Protein AF-A0AB39V070-F1 (afdb_monomer_lite)

Foldseek 3Di:
DPPVLVVLLVQLQVLLVVLVPDDPVCLVSSLVSLVVSQVSVVVLCVDVVSVVVPPHDRSLLVNLVSCVVVVVPVVSVVSCVVVVHDPPDPPQDPVNVVVVVVVVVVVVCCVVPVVPPPPPPPPPPDDDPDDDDDDDDDDDDDDDDDDD

Secondary structure (DSSP, 8-state):
--THHHHHHHHHHHHHHHHHH--GGGHHHHHHHHHHHHHHHHHHHHSHHHHTT--PPPHHHHHHHHHHHTT-HHHHHHHHHHTT---------HHHHHHHHHHHHHHHHHHHHGGGSSSS------------------------PPP-

pLDDT: mean 72.7, std 14.25, range [42.81, 90.69]

Sequence (148 aa):
MDSTYWLEQINVGEQIEHARHLERHDFGEALARLRSATEQYQALRRHPEAATCLRLEDPRPLLAAWLEQAGEYEAAYQLVQTLGMAPERPHLSPNQLQALEALKLRLEHRLMFGRAAHRGTDQVSARTPGQPRKTPCTPDVRRIPVAV

Structure (mmCIF, N/CA/C/O backbone):
data_AF-A0AB39V070-F1
#
_entry.id   AF-A0AB39V070-F1
#
loop_
_atom_site.group_PDB
_atom_site.id
_atom_site.type_symbol
_atom_site.label_atom_id
_atom_site.label_alt_id
_atom_site.label_comp_id
_atom_site.label_asym_id
_atom_site.label_entity_id
_atom_site.label_seq_id
_atom_site.pdbx_PDB_ins_code
_atom_site.Cartn_x
_atom_site.Cartn_y
_atom_site.Cartn_z
_atom_site.occupancy
_atom_site.B_iso_or_equiv
_atom_site.auth_seq_id
_atom_site.auth_comp_id
_atom_site.auth_asym_id
_atom_site.auth_atom_id
_atom_site.pdbx_PDB_model_num
ATOM 1 N N . MET A 1 1 ? 15.707 1.280 -27.750 1.00 53.81 1 MET A N 1
ATOM 2 C CA . MET A 1 1 ? 14.884 1.242 -26.526 1.00 53.81 1 MET A CA 1
ATOM 3 C C . MET A 1 1 ? 13.850 0.162 -26.735 1.00 53.81 1 MET A C 1
ATOM 5 O O . MET A 1 1 ? 13.137 0.242 -27.728 1.00 53.81 1 MET A O 1
ATOM 9 N N . ASP A 1 2 ? 13.851 -0.860 -25.883 1.00 59.84 2 ASP A N 1
ATOM 10 C CA . ASP A 1 2 ? 12.877 -1.951 -25.935 1.00 59.84 2 ASP A CA 1
ATOM 11 C C . ASP A 1 2 ? 11.473 -1.390 -25.677 1.00 59.84 2 ASP A C 1
ATOM 13 O O . ASP A 1 2 ? 11.238 -0.725 -24.666 1.00 59.84 2 ASP A O 1
ATOM 17 N N . SER A 1 3 ? 10.546 -1.609 -26.608 1.00 58.69 3 SER A N 1
ATOM 18 C CA . SER A 1 3 ? 9.173 -1.082 -26.554 1.00 58.69 3 SER A CA 1
ATOM 19 C C . SER A 1 3 ? 8.347 -1.658 -25.396 1.00 58.69 3 SER A C 1
ATOM 21 O O . SER A 1 3 ? 7.313 -1.097 -25.037 1.00 58.69 3 SER A O 1
ATOM 23 N N . THR A 1 4 ? 8.818 -2.745 -24.789 1.00 69.62 4 THR A N 1
ATOM 24 C CA . THR A 1 4 ? 8.136 -3.489 -23.725 1.00 69.62 4 THR A CA 1
ATOM 25 C C . THR A 1 4 ? 7.989 -2.670 -22.438 1.00 69.62 4 THR A C 1
ATOM 27 O O . THR A 1 4 ? 6.889 -2.556 -21.907 1.00 69.62 4 THR A O 1
ATOM 30 N N . TYR A 1 5 ? 9.049 -1.995 -21.979 1.00 72.31 5 TYR A N 1
ATOM 31 C CA . TYR A 1 5 ? 9.022 -1.269 -20.698 1.00 72.31 5 TYR A CA 1
ATOM 32 C C . TYR A 1 5 ? 8.249 0.055 -20.751 1.00 72.31 5 TYR A C 1
ATOM 34 O O . TYR A 1 5 ? 7.839 0.578 -19.717 1.00 72.31 5 TYR A O 1
ATOM 42 N N . TRP A 1 6 ? 8.048 0.619 -21.945 1.00 72.75 6 TRP A N 1
ATOM 43 C CA . TRP A 1 6 ? 7.271 1.848 -22.122 1.00 72.75 6 TRP A CA 1
ATOM 44 C C . TRP A 1 6 ? 5.768 1.598 -21.943 1.00 72.75 6 TRP A C 1
ATOM 46 O O . TRP A 1 6 ? 5.093 2.366 -21.260 1.00 72.75 6 TRP A O 1
ATOM 56 N N . LEU A 1 7 ? 5.258 0.487 -22.489 1.00 77.00 7 LEU A N 1
ATOM 57 C CA . LEU A 1 7 ? 3.861 0.077 -22.312 1.00 77.00 7 LEU A CA 1
ATOM 58 C C . LEU A 1 7 ? 3.550 -0.268 -20.852 1.00 77.00 7 LEU A C 1
ATOM 60 O O . LEU A 1 7 ? 2.508 0.125 -20.333 1.00 77.00 7 LEU A O 1
ATOM 64 N N . GLU A 1 8 ? 4.471 -0.950 -20.170 1.00 78.81 8 GLU A N 1
ATOM 65 C CA . GLU A 1 8 ? 4.332 -1.251 -18.741 1.00 78.81 8 GLU A CA 1
ATOM 66 C C . GLU A 1 8 ? 4.287 0.028 -17.891 1.00 78.81 8 GLU A C 1
ATOM 68 O O . GLU A 1 8 ? 3.487 0.119 -16.962 1.00 78.81 8 GLU A O 1
ATOM 73 N N . GLN A 1 9 ? 5.071 1.054 -18.242 1.00 78.19 9 GLN A N 1
ATOM 74 C CA . GLN A 1 9 ? 5.029 2.343 -17.548 1.00 78.19 9 GLN A CA 1
ATOM 75 C C . GLN A 1 9 ? 3.697 3.083 -17.734 1.00 78.19 9 GLN A C 1
ATOM 77 O O . GLN A 1 9 ? 3.175 3.641 -16.768 1.00 78.19 9 GLN A O 1
ATOM 82 N N . ILE A 1 10 ? 3.128 3.071 -18.944 1.00 81.81 10 ILE A N 1
ATOM 83 C CA . ILE A 1 10 ? 1.805 3.664 -19.202 1.00 81.81 10 ILE A CA 1
ATOM 84 C C . ILE A 1 10 ? 0.738 2.971 -18.359 1.00 81.81 10 ILE A C 1
ATOM 86 O O . ILE A 1 10 ? -0.038 3.646 -17.689 1.00 81.81 10 ILE A O 1
ATOM 90 N N . ASN A 1 11 ? 0.749 1.639 -18.327 1.00 84.81 11 ASN A N 1
ATOM 91 C CA . ASN A 1 11 ? -0.239 0.857 -17.590 1.00 84.81 11 ASN A CA 1
ATOM 92 C C . ASN A 1 11 ? -0.198 1.143 -16.075 1.00 84.81 11 ASN A C 1
ATOM 94 O O . ASN A 1 11 ? -1.239 1.317 -15.443 1.00 84.81 11 ASN A O 1
ATOM 98 N N . VAL A 1 12 ? 1.000 1.270 -15.489 1.00 84.69 12 VAL A N 1
ATOM 99 C CA . VAL A 1 12 ? 1.143 1.676 -14.078 1.00 84.69 12 VAL A CA 1
ATOM 100 C C . VAL A 1 12 ? 0.568 3.075 -13.845 1.00 84.69 12 VAL A C 1
ATOM 102 O O . VAL A 1 12 ? -0.172 3.272 -12.882 1.00 84.69 12 VAL A O 1
ATOM 105 N N . GLY A 1 13 ? 0.866 4.035 -14.727 1.00 83.88 13 GLY A N 1
ATOM 106 C CA . GLY A 1 13 ? 0.324 5.394 -14.636 1.00 83.88 13 GLY A CA 1
ATOM 107 C C . GLY A 1 13 ? -1.205 5.432 -14.722 1.00 83.88 13 GLY A C 1
ATOM 108 O O . GLY A 1 13 ? -1.853 6.057 -13.886 1.00 83.88 13 GLY A O 1
ATOM 109 N N . GLU A 1 14 ? -1.789 4.702 -15.672 1.00 87.56 14 GLU A N 1
ATOM 110 C CA . GLU A 1 14 ? -3.244 4.597 -15.831 1.00 87.56 14 GLU A CA 1
ATOM 111 C C . GLU A 1 14 ? -3.912 3.991 -14.591 1.00 87.56 14 GLU A C 1
ATOM 113 O O . GLU A 1 14 ? -4.931 4.502 -14.133 1.00 87.56 14 GLU A O 1
ATOM 118 N N . GLN A 1 15 ? -3.337 2.943 -13.994 1.00 84.81 15 GLN A N 1
ATOM 119 C CA . GLN A 1 15 ? -3.884 2.341 -12.772 1.00 84.81 15 GLN A CA 1
ATOM 120 C C . GLN A 1 15 ? -3.883 3.314 -11.584 1.00 84.81 15 GLN A C 1
ATOM 122 O O . GLN A 1 15 ? -4.835 3.308 -10.800 1.00 84.81 15 GLN A O 1
ATOM 127 N N . ILE A 1 16 ? -2.846 4.150 -11.459 1.00 84.44 16 ILE A N 1
ATOM 128 C CA . ILE A 1 16 ? -2.758 5.187 -10.420 1.00 84.44 16 ILE A CA 1
ATOM 129 C C . ILE A 1 16 ? -3.843 6.245 -10.634 1.00 84.44 16 ILE A C 1
ATOM 131 O O . ILE A 1 16 ? -4.586 6.549 -9.699 1.00 84.44 16 ILE A O 1
ATOM 135 N N . GLU A 1 17 ? -3.971 6.771 -11.853 1.00 85.56 17 GLU A N 1
ATOM 136 C CA . GLU A 1 17 ? -4.997 7.766 -12.193 1.00 85.56 17 GLU A CA 1
ATOM 137 C C . GLU A 1 17 ? -6.411 7.210 -11.986 1.00 85.56 17 GLU A C 1
ATOM 139 O O . GLU A 1 17 ? -7.244 7.836 -11.330 1.00 85.56 17 GLU A O 1
ATOM 144 N N . HIS A 1 18 ? -6.676 5.982 -12.436 1.00 85.06 18 HIS A N 1
ATOM 145 C CA . HIS A 1 18 ? -7.961 5.323 -12.204 1.00 85.06 18 HIS A CA 1
ATOM 146 C C . HIS A 1 18 ? -8.283 5.199 -10.715 1.00 85.06 18 HIS A C 1
ATOM 148 O O . HIS A 1 18 ? -9.393 5.527 -10.304 1.00 85.06 18 HIS A O 1
ATOM 154 N N . ALA A 1 19 ? -7.324 4.772 -9.892 1.00 83.12 19 ALA A N 1
ATOM 155 C CA . ALA A 1 19 ? -7.543 4.649 -8.455 1.00 83.12 19 ALA A CA 1
ATOM 156 C C . ALA A 1 19 ? -7.812 5.997 -7.763 1.00 83.12 19 ALA A C 1
ATOM 158 O O . ALA A 1 19 ? -8.533 6.029 -6.769 1.00 83.12 19 ALA A O 1
ATOM 159 N N . ARG A 1 20 ? -7.282 7.113 -8.284 1.00 82.94 20 ARG A N 1
ATOM 160 C CA . ARG A 1 20 ? -7.580 8.468 -7.779 1.00 82.94 20 ARG A CA 1
ATOM 161 C C . ARG A 1 20 ? -9.007 8.909 -8.083 1.00 82.94 20 ARG A C 1
ATOM 163 O O . ARG A 1 20 ? -9.591 9.650 -7.296 1.00 82.94 20 ARG A O 1
ATOM 170 N N . HIS A 1 21 ? -9.537 8.491 -9.228 1.00 84.06 21 HIS A N 1
ATOM 171 C CA . HIS A 1 21 ? -10.873 8.864 -9.686 1.00 84.06 21 HIS A CA 1
ATOM 172 C C . HIS A 1 21 ? -11.989 7.973 -9.133 1.00 84.06 21 HIS A C 1
ATOM 174 O O . HIS A 1 21 ? -13.156 8.343 -9.248 1.00 84.06 21 HIS A O 1
ATOM 180 N N . LEU A 1 22 ? -11.660 6.827 -8.531 1.00 82.06 22 LEU A N 1
ATOM 181 C CA . LEU A 1 22 ? -12.652 5.973 -7.885 1.00 82.06 22 LEU A CA 1
ATO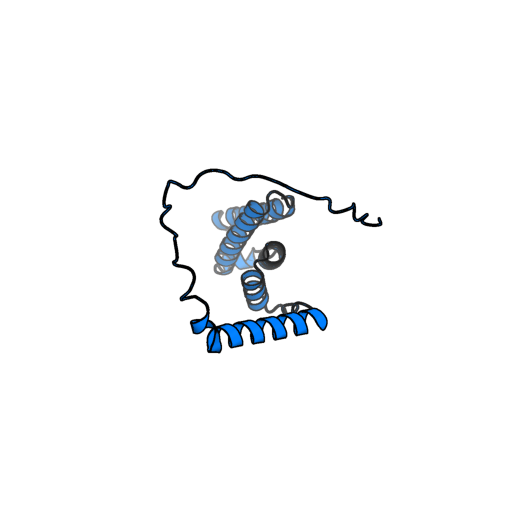M 182 C C . LEU A 1 22 ? -13.184 6.633 -6.607 1.00 82.06 22 LEU A C 1
ATOM 184 O O . LEU A 1 22 ? -12.435 7.039 -5.716 1.00 82.06 22 LEU A O 1
ATOM 188 N N . GLU A 1 23 ? -14.508 6.739 -6.524 1.00 71.69 23 GLU A N 1
ATOM 189 C CA . GLU A 1 23 ? -15.193 7.246 -5.340 1.00 71.69 23 GLU A CA 1
ATOM 190 C C . GLU A 1 23 ? -15.127 6.230 -4.188 1.00 71.69 23 GLU A C 1
ATOM 192 O O . GLU A 1 23 ? -14.885 5.038 -4.379 1.00 71.69 23 GLU A O 1
ATOM 197 N N . ARG A 1 24 ? -15.415 6.687 -2.960 1.00 63.47 24 ARG A N 1
ATOM 198 C CA . ARG A 1 24 ? -15.391 5.860 -1.733 1.00 63.47 24 ARG A CA 1
ATOM 199 C C . ARG A 1 24 ? -16.255 4.590 -1.796 1.00 63.47 24 ARG A C 1
ATOM 201 O O . ARG A 1 24 ? -16.091 3.720 -0.948 1.00 63.47 24 ARG A O 1
ATOM 208 N N . HIS A 1 25 ? -17.182 4.492 -2.746 1.00 65.69 25 HIS A N 1
ATOM 209 C CA . HIS A 1 25 ? -18.057 3.335 -2.921 1.00 65.69 25 HIS A CA 1
ATOM 210 C C . HIS A 1 25 ? -17.370 2.149 -3.619 1.00 65.69 25 HIS A C 1
ATOM 212 O O . HIS A 1 25 ? -17.705 1.010 -3.304 1.00 65.69 25 HIS A O 1
ATOM 218 N N . ASP A 1 26 ? -16.336 2.395 -4.430 1.00 82.25 26 ASP A N 1
ATOM 219 C CA . ASP A 1 26 ? -15.564 1.364 -5.148 1.00 82.25 26 ASP A CA 1
ATOM 220 C C . ASP A 1 26 ? -14.185 1.147 -4.515 1.00 82.25 26 ASP A C 1
ATOM 222 O O . ASP A 1 26 ? -13.159 0.913 -5.158 1.00 82.25 26 ASP A O 1
ATOM 226 N N . PHE A 1 27 ? -14.172 1.222 -3.187 1.00 78.38 27 PHE A N 1
ATOM 227 C CA . PHE A 1 27 ? -12.969 1.205 -2.372 1.00 78.38 27 PHE A CA 1
ATOM 228 C C . PHE A 1 27 ? -12.105 -0.049 -2.584 1.00 78.38 27 PHE A C 1
ATOM 230 O O . PHE A 1 27 ? -10.881 0.033 -2.690 1.00 78.38 27 PHE A O 1
ATOM 237 N N . GLY A 1 28 ? -12.739 -1.222 -2.676 1.00 82.44 28 GLY A N 1
ATOM 238 C CA . GLY A 1 28 ? -12.032 -2.486 -2.899 1.00 82.44 28 GLY A CA 1
ATOM 239 C C . GLY A 1 28 ? -11.347 -2.553 -4.266 1.00 82.44 28 GLY A C 1
ATOM 240 O O . GLY A 1 28 ? -10.260 -3.120 -4.383 1.00 82.44 28 GLY A O 1
ATOM 241 N N . GLU A 1 29 ? -11.943 -1.934 -5.287 1.00 86.50 29 GLU A N 1
ATOM 242 C CA . GLU A 1 29 ? -11.364 -1.877 -6.628 1.00 86.50 29 GLU A CA 1
ATOM 243 C C . GLU A 1 29 ? -10.167 -0.920 -6.675 1.00 86.50 29 GLU A C 1
ATOM 245 O O . GLU A 1 29 ? -9.115 -1.283 -7.210 1.00 86.50 29 GLU A O 1
ATOM 250 N N . ALA A 1 30 ? -10.282 0.256 -6.047 1.00 86.00 30 ALA A N 1
ATOM 251 C CA . ALA A 1 30 ? -9.175 1.203 -5.918 1.00 86.00 30 ALA A CA 1
ATOM 252 C C . ALA A 1 30 ? -7.968 0.560 -5.217 1.00 86.00 30 ALA A C 1
ATOM 254 O O . ALA A 1 30 ? -6.836 0.657 -5.698 1.00 86.00 30 ALA A O 1
ATOM 255 N N . LEU A 1 31 ? -8.216 -0.185 -4.134 1.00 85.88 31 LEU A N 1
ATOM 256 C CA . LEU A 1 31 ? -7.176 -0.903 -3.401 1.00 85.88 31 LEU A CA 1
ATOM 257 C C . LEU A 1 31 ? -6.491 -1.977 -4.263 1.00 85.88 31 LEU A C 1
ATOM 259 O O . LEU A 1 31 ? -5.262 -2.065 -4.282 1.00 85.88 31 LEU A O 1
ATOM 263 N N . ALA A 1 32 ? -7.270 -2.787 -4.987 1.00 88.06 32 ALA A N 1
ATOM 264 C CA . ALA A 1 32 ? -6.740 -3.843 -5.848 1.00 88.06 32 ALA A CA 1
ATOM 265 C C . ALA A 1 32 ? -5.867 -3.273 -6.978 1.00 88.06 32 ALA A C 1
ATOM 267 O O . ALA A 1 32 ? -4.771 -3.782 -7.235 1.00 88.06 32 ALA A O 1
ATOM 268 N N . ARG A 1 33 ? -6.312 -2.177 -7.604 1.00 88.38 33 ARG A N 1
ATOM 269 C CA . ARG A 1 33 ? -5.559 -1.474 -8.653 1.00 88.38 33 ARG A CA 1
ATOM 270 C C . ARG A 1 33 ? -4.251 -0.894 -8.116 1.00 88.38 33 ARG A C 1
ATOM 272 O O . ARG A 1 33 ? -3.204 -1.114 -8.715 1.00 88.38 33 ARG A O 1
ATOM 279 N N . LEU A 1 34 ? -4.275 -0.241 -6.953 1.00 88.06 34 LEU A N 1
ATOM 280 C CA . LEU A 1 34 ? -3.068 0.328 -6.336 1.00 88.06 34 LEU A CA 1
ATOM 281 C C . LEU A 1 34 ? -2.056 -0.734 -5.894 1.00 88.06 34 LEU A C 1
ATOM 283 O O . LEU A 1 34 ? -0.848 -0.505 -6.000 1.00 88.06 34 LEU A O 1
ATOM 287 N N . ARG A 1 35 ? -2.520 -1.903 -5.432 1.00 88.94 35 ARG A N 1
ATOM 288 C CA . ARG A 1 35 ? -1.646 -3.052 -5.147 1.00 88.94 35 ARG A CA 1
ATOM 289 C C . ARG A 1 35 ? -0.953 -3.541 -6.419 1.00 88.94 35 ARG A C 1
ATOM 291 O O . ARG A 1 35 ? 0.273 -3.636 -6.429 1.00 88.94 35 ARG A O 1
ATOM 298 N N . SER A 1 36 ? -1.706 -3.748 -7.501 1.00 90.44 36 SER A N 1
ATOM 299 C CA . SER A 1 36 ? -1.137 -4.185 -8.784 1.00 90.44 36 SER A CA 1
ATOM 300 C C . SER A 1 36 ? -0.141 -3.170 -9.358 1.00 90.44 36 SER A C 1
ATOM 302 O O . SER A 1 36 ? 0.977 -3.540 -9.722 1.00 90.44 36 SER A O 1
ATOM 304 N N . ALA A 1 37 ? -0.486 -1.878 -9.334 1.00 87.25 37 ALA A N 1
ATOM 305 C CA . ALA A 1 37 ? 0.389 -0.799 -9.785 1.00 87.25 37 ALA A CA 1
ATOM 306 C C . ALA A 1 37 ? 1.683 -0.743 -8.964 1.00 87.25 37 ALA A C 1
ATOM 308 O O . ALA A 1 37 ? 2.765 -0.525 -9.506 1.00 87.25 37 ALA A O 1
ATOM 309 N N . THR A 1 38 ? 1.589 -0.985 -7.653 1.00 87.50 38 THR A N 1
ATOM 310 C CA . THR A 1 38 ? 2.748 -1.023 -6.755 1.00 87.50 38 THR A CA 1
ATOM 311 C C . THR A 1 38 ? 3.674 -2.197 -7.057 1.00 87.50 38 THR A C 1
ATOM 313 O O . THR A 1 38 ? 4.892 -2.011 -7.096 1.00 87.50 38 THR A O 1
ATOM 316 N N . GLU A 1 39 ? 3.134 -3.391 -7.295 1.00 89.12 39 GLU A N 1
ATOM 317 C CA . GLU A 1 39 ? 3.927 -4.569 -7.671 1.00 89.12 39 GLU A CA 1
ATOM 318 C C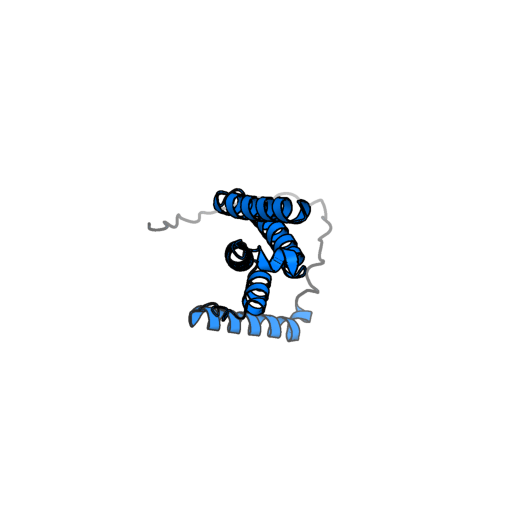 . GLU A 1 39 ? 4.650 -4.351 -9.007 1.00 89.12 39 GLU A C 1
ATOM 320 O O . GLU A 1 39 ? 5.858 -4.584 -9.105 1.00 89.12 39 GLU A O 1
ATOM 325 N N . GLN A 1 40 ? 3.939 -3.825 -10.007 1.00 87.25 40 GLN A N 1
ATOM 326 C CA . GLN A 1 40 ? 4.491 -3.510 -11.328 1.00 87.25 40 GLN A CA 1
ATOM 327 C C . GLN A 1 40 ? 5.560 -2.411 -11.248 1.00 87.25 40 GLN A C 1
ATOM 329 O O . GLN A 1 40 ? 6.648 -2.565 -11.801 1.00 87.25 40 GLN A O 1
ATOM 334 N N . TYR A 1 41 ? 5.314 -1.342 -10.483 1.00 87.56 41 TYR A N 1
ATOM 335 C CA . TYR A 1 41 ? 6.298 -0.285 -10.233 1.00 87.56 41 TYR A CA 1
ATOM 336 C C . TYR A 1 41 ? 7.577 -0.832 -9.579 1.00 87.56 41 TYR A C 1
ATOM 338 O O . TYR A 1 41 ? 8.688 -0.473 -9.978 1.00 87.56 41 TYR A O 1
ATOM 346 N N . GLN A 1 42 ? 7.452 -1.733 -8.598 1.00 86.06 42 GLN A N 1
ATOM 347 C CA . GLN A 1 42 ? 8.610 -2.371 -7.964 1.00 86.06 42 GLN A CA 1
ATOM 348 C C . GLN A 1 42 ? 9.370 -3.287 -8.924 1.00 86.06 42 GLN A C 1
ATOM 350 O O . GLN A 1 42 ? 10.602 -3.295 -8.889 1.00 86.06 42 GLN A O 1
ATOM 355 N N . ALA A 1 43 ? 8.664 -4.046 -9.767 1.00 86.56 43 ALA A N 1
ATOM 356 C CA . ALA A 1 43 ? 9.281 -4.871 -10.798 1.00 86.56 43 ALA A CA 1
ATOM 357 C C . ALA A 1 43 ? 10.082 -3.998 -11.773 1.00 86.56 43 ALA A C 1
ATOM 359 O O . ALA A 1 43 ? 11.282 -4.216 -11.933 1.00 86.56 43 ALA A O 1
ATOM 360 N N . LEU A 1 44 ? 9.475 -2.930 -12.301 1.00 83.50 44 LEU A N 1
ATOM 361 C CA . LEU A 1 44 ? 10.132 -1.964 -13.187 1.00 83.50 44 LEU A CA 1
ATOM 362 C C . LEU A 1 44 ? 11.365 -1.321 -12.540 1.00 83.50 44 LEU A C 1
ATOM 364 O O . LEU A 1 44 ? 12.406 -1.203 -13.183 1.00 83.50 44 LEU A O 1
ATOM 368 N N . ARG A 1 45 ? 11.302 -0.970 -11.249 1.00 81.88 45 ARG A N 1
ATOM 369 C CA . ARG A 1 45 ? 12.449 -0.399 -10.519 1.00 81.88 45 ARG A CA 1
ATOM 370 C C . ARG A 1 45 ? 13.645 -1.345 -10.385 1.00 81.88 45 ARG A C 1
ATOM 372 O O . ARG A 1 45 ? 14.755 -0.864 -10.166 1.00 81.88 45 ARG A O 1
ATOM 379 N N . ARG A 1 46 ? 13.442 -2.664 -10.475 1.00 84.38 46 ARG A N 1
ATOM 380 C CA . ARG A 1 46 ? 14.531 -3.660 -10.438 1.00 84.38 46 ARG A CA 1
ATOM 381 C C . ARG A 1 46 ? 15.281 -3.748 -11.767 1.00 84.38 46 ARG A C 1
ATOM 383 O O . ARG A 1 46 ? 16.391 -4.274 -11.788 1.00 84.38 46 ARG A O 1
ATOM 390 N N . HIS A 1 47 ? 14.712 -3.218 -12.849 1.00 82.44 47 HIS A N 1
ATOM 391 C CA . HIS A 1 47 ? 15.348 -3.170 -14.159 1.00 82.44 47 HIS A CA 1
ATOM 392 C C . HIS A 1 47 ? 16.055 -1.820 -14.340 1.00 82.44 47 HIS A C 1
ATOM 394 O O . HIS A 1 47 ? 15.381 -0.798 -14.459 1.00 82.44 47 HIS A O 1
ATOM 400 N N . PRO A 1 48 ? 17.400 -1.776 -14.382 1.00 71.19 48 PRO A N 1
ATOM 401 C CA . PRO A 1 48 ? 18.139 -0.516 -14.434 1.00 71.19 48 PRO A CA 1
ATOM 402 C C . PRO A 1 48 ? 17.784 0.330 -15.664 1.00 71.19 48 PRO A C 1
ATOM 404 O O . PRO A 1 48 ? 17.722 1.544 -15.551 1.00 71.19 48 PRO A O 1
ATOM 407 N N . GLU A 1 49 ? 17.467 -0.294 -16.801 1.00 73.19 49 GLU A N 1
ATOM 408 C CA . GLU A 1 49 ? 17.078 0.395 -18.042 1.00 73.19 49 GLU A CA 1
ATOM 409 C C . GLU A 1 49 ? 15.688 1.052 -17.966 1.00 73.19 49 GLU A C 1
ATOM 411 O O . GLU A 1 49 ? 15.479 2.144 -18.500 1.00 73.19 49 GLU A O 1
ATOM 416 N N . ALA A 1 5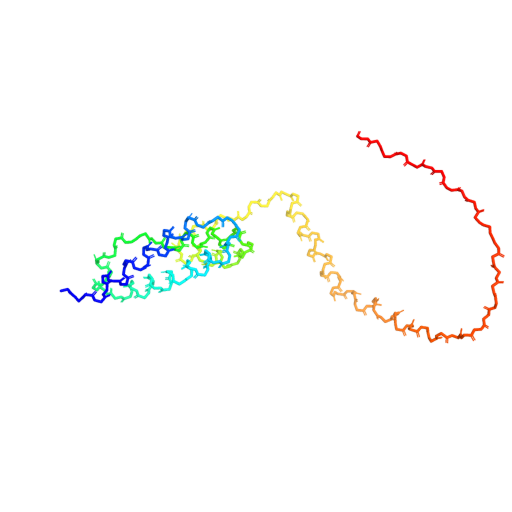0 ? 14.745 0.420 -17.261 1.00 67.38 50 ALA A N 1
ATOM 417 C CA . ALA A 1 50 ? 13.425 0.988 -16.998 1.00 67.38 50 ALA A CA 1
ATOM 418 C C . ALA A 1 50 ? 13.488 2.043 -15.881 1.00 67.38 50 ALA A C 1
ATOM 420 O O . ALA A 1 50 ? 12.804 3.064 -15.957 1.00 67.38 50 ALA A O 1
ATOM 421 N N . ALA A 1 51 ? 14.354 1.840 -14.882 1.00 62.22 51 ALA A N 1
ATOM 422 C CA . ALA A 1 51 ? 14.563 2.749 -13.758 1.00 62.22 51 ALA A CA 1
ATOM 423 C C . ALA A 1 51 ? 15.076 4.132 -14.190 1.00 62.22 51 ALA A C 1
ATOM 425 O O . ALA A 1 51 ? 14.640 5.136 -13.630 1.00 62.22 51 ALA A O 1
ATOM 426 N N . THR A 1 52 ? 15.934 4.218 -15.211 1.00 57.84 52 THR A N 1
ATOM 427 C CA . THR A 1 52 ? 16.377 5.511 -15.771 1.00 57.84 52 THR A CA 1
ATOM 428 C C . THR A 1 52 ? 15.259 6.259 -16.500 1.00 57.84 52 THR A C 1
ATOM 430 O O . THR A 1 52 ? 15.329 7.478 -16.641 1.00 57.84 52 THR A O 1
ATOM 433 N N . CYS A 1 53 ? 14.228 5.544 -16.961 1.00 55.94 53 CYS A N 1
ATOM 434 C CA . CYS A 1 53 ? 13.082 6.105 -17.680 1.00 55.94 53 CYS A CA 1
ATOM 435 C C . CYS A 1 53 ? 11.879 6.399 -16.767 1.00 55.94 53 CYS A C 1
ATOM 437 O O . CYS A 1 53 ? 10.948 7.084 -17.185 1.00 55.94 53 CYS A O 1
ATOM 439 N N . LEU A 1 54 ? 11.904 5.900 -15.528 1.00 61.75 54 LEU A N 1
ATOM 440 C CA . LEU A 1 54 ? 10.818 5.965 -14.555 1.00 61.75 54 LEU A CA 1
ATOM 441 C C . LEU A 1 54 ? 10.583 7.416 -14.087 1.00 61.75 54 LEU A C 1
ATOM 443 O O . LEU A 1 54 ? 11.100 7.865 -13.066 1.00 61.75 54 LEU A O 1
ATOM 447 N N . ARG A 1 55 ? 9.765 8.156 -14.843 1.00 66.69 55 ARG A N 1
ATOM 448 C CA . ARG A 1 55 ? 9.142 9.430 -14.428 1.00 66.69 55 ARG A CA 1
ATOM 449 C C . ARG A 1 55 ? 7.724 9.220 -13.884 1.00 66.69 55 ARG A C 1
ATOM 451 O O . ARG A 1 55 ? 6.896 10.120 -13.978 1.00 66.69 55 ARG A O 1
ATOM 458 N N . LEU A 1 56 ? 7.430 8.027 -13.372 1.00 70.62 56 LEU A N 1
ATOM 459 C CA . LEU A 1 56 ? 6.138 7.724 -12.768 1.00 70.62 56 LEU A CA 1
ATOM 460 C C . LEU A 1 56 ? 6.125 8.149 -11.308 1.00 70.62 56 LEU A C 1
ATOM 462 O O . LEU A 1 56 ? 7.129 8.041 -10.601 1.00 70.62 56 LEU A O 1
ATOM 466 N N . GLU A 1 57 ? 4.960 8.604 -10.869 1.00 81.12 57 GLU A N 1
ATOM 467 C CA . GLU A 1 57 ? 4.681 8.776 -9.456 1.00 81.12 57 GLU A CA 1
ATOM 468 C C . GLU A 1 57 ? 4.791 7.428 -8.732 1.00 81.12 57 GLU A C 1
ATOM 470 O O . GLU A 1 57 ? 4.394 6.387 -9.255 1.00 81.12 57 GLU A O 1
ATOM 475 N N . ASP A 1 58 ? 5.350 7.443 -7.524 1.00 84.94 58 ASP A N 1
ATOM 476 C CA . ASP A 1 58 ? 5.394 6.258 -6.677 1.00 84.94 58 ASP A CA 1
ATOM 477 C C . ASP A 1 58 ? 3.973 5.944 -6.170 1.00 84.94 58 ASP A C 1
ATOM 479 O O . ASP A 1 58 ? 3.402 6.772 -5.459 1.00 84.94 58 ASP A O 1
ATOM 483 N N . PRO A 1 59 ? 3.381 4.777 -6.487 1.00 86.06 59 PRO A N 1
ATOM 484 C CA . PRO A 1 59 ? 2.032 4.429 -6.035 1.00 86.06 59 PRO A CA 1
ATOM 485 C C . PRO A 1 59 ? 1.962 4.081 -4.541 1.00 86.06 59 PRO A C 1
ATOM 487 O O . PRO A 1 59 ? 0.871 4.041 -3.971 1.00 86.06 59 PRO A O 1
ATOM 490 N N . ARG A 1 60 ? 3.101 3.817 -3.881 1.00 86.12 60 ARG A N 1
ATOM 491 C CA . ARG A 1 60 ? 3.138 3.304 -2.500 1.00 86.12 60 ARG A CA 1
ATOM 492 C C . ARG A 1 60 ? 2.552 4.276 -1.461 1.00 86.12 60 ARG A C 1
ATOM 494 O O . ARG A 1 60 ? 1.774 3.810 -0.633 1.00 86.12 60 ARG A O 1
ATOM 501 N N . PRO A 1 61 ? 2.840 5.594 -1.472 1.00 87.00 61 PRO A N 1
ATOM 502 C CA . PRO A 1 61 ? 2.186 6.540 -0.566 1.00 87.00 61 PRO A CA 1
ATOM 503 C C . PRO A 1 61 ? 0.666 6.591 -0.759 1.00 87.00 61 PRO A C 1
ATOM 505 O O . PRO A 1 61 ? -0.078 6.630 0.219 1.00 87.00 61 PRO A O 1
ATOM 508 N N . LEU A 1 62 ? 0.197 6.535 -2.011 1.00 87.06 62 LEU A N 1
ATOM 509 C CA . LEU A 1 62 ? -1.233 6.512 -2.314 1.00 87.06 62 LEU A CA 1
ATOM 510 C C . LEU A 1 62 ? -1.876 5.219 -1.792 1.00 87.06 62 LEU A C 1
ATOM 512 O O . LEU A 1 62 ? -2.900 5.275 -1.117 1.00 87.06 62 LEU A O 1
ATOM 516 N N . LEU A 1 63 ? -1.238 4.065 -2.008 1.00 87.75 63 LEU A N 1
ATOM 517 C CA . LEU A 1 63 ? -1.683 2.788 -1.448 1.00 87.75 63 LEU A CA 1
ATOM 518 C C . LEU A 1 63 ? -1.724 2.809 0.090 1.00 87.75 63 LEU A C 1
ATOM 520 O O . LEU A 1 63 ? -2.679 2.292 0.660 1.00 87.75 63 LEU A O 1
ATOM 524 N N . ALA A 1 64 ? -0.745 3.422 0.765 1.00 85.75 64 ALA A N 1
ATOM 525 C CA . ALA A 1 64 ? -0.752 3.557 2.226 1.00 85.75 64 ALA A CA 1
ATOM 526 C C . ALA A 1 64 ? -1.972 4.349 2.717 1.00 85.75 64 ALA A C 1
ATOM 528 O O . ALA A 1 64 ? -2.656 3.901 3.635 1.00 85.75 64 ALA A O 1
ATOM 529 N N . ALA A 1 65 ? -2.272 5.483 2.075 1.00 85.69 65 ALA A N 1
ATOM 530 C CA . ALA A 1 65 ? -3.417 6.318 2.428 1.00 85.69 65 ALA A CA 1
ATOM 531 C C . ALA A 1 65 ? -4.750 5.580 2.230 1.00 85.69 65 ALA A C 1
ATOM 533 O O . ALA A 1 65 ? -5.647 5.675 3.068 1.00 85.69 65 ALA A O 1
ATOM 534 N N . TRP A 1 66 ? -4.876 4.804 1.150 1.00 86.50 66 TRP A N 1
ATOM 535 C CA . TRP A 1 66 ? -6.046 3.952 0.951 1.00 86.50 66 TRP A CA 1
ATOM 536 C C . TRP A 1 66 ? -6.100 2.830 1.995 1.00 86.50 66 TRP A C 1
ATOM 538 O O . TRP A 1 66 ? -7.122 2.683 2.644 1.00 86.50 66 TRP A O 1
ATOM 548 N N . LEU A 1 67 ? -5.021 2.093 2.271 1.00 84.88 67 LEU A N 1
ATOM 549 C CA . LEU A 1 67 ? -5.015 1.058 3.322 1.00 84.88 67 LEU A CA 1
ATOM 550 C C . LEU A 1 67 ? -5.420 1.612 4.699 1.00 84.88 67 LEU A C 1
ATOM 552 O O . LEU A 1 67 ? -6.160 0.962 5.435 1.00 84.88 67 LEU A O 1
ATOM 556 N N . GLU A 1 68 ? -5.002 2.831 5.032 1.00 84.81 68 GLU A N 1
ATOM 557 C CA . GLU A 1 68 ? -5.417 3.504 6.263 1.00 84.81 68 GLU A CA 1
ATOM 558 C C . GLU A 1 68 ? -6.925 3.803 6.280 1.00 84.81 68 GLU A C 1
ATOM 560 O O . GLU A 1 68 ? -7.604 3.512 7.268 1.00 84.81 68 GLU A O 1
ATOM 565 N N . GLN A 1 69 ? -7.480 4.305 5.171 1.00 83.31 69 GLN A N 1
ATOM 566 C CA . GLN A 1 69 ? -8.927 4.506 5.026 1.00 83.31 69 GLN A CA 1
ATOM 567 C C . GLN A 1 69 ? -9.717 3.188 5.087 1.00 83.31 69 GLN A C 1
ATOM 569 O O . GLN A 1 69 ? -10.869 3.190 5.520 1.00 83.31 69 GLN A O 1
ATOM 574 N N . ALA A 1 70 ? -9.094 2.067 4.705 1.00 80.56 70 ALA A N 1
ATOM 575 C CA . ALA A 1 70 ? -9.677 0.725 4.765 1.00 80.56 70 ALA A CA 1
ATOM 576 C C . ALA A 1 70 ? -9.775 0.182 6.198 1.00 80.56 70 ALA A C 1
ATOM 578 O O . ALA A 1 70 ? -10.398 -0.854 6.428 1.00 80.56 70 ALA A O 1
ATOM 579 N N . GLY A 1 71 ? -9.091 0.824 7.150 1.00 80.50 71 GLY A N 1
ATOM 580 C CA . GLY A 1 71 ? -8.820 0.252 8.464 1.00 80.50 71 GLY A CA 1
ATOM 581 C C . GLY A 1 71 ? -7.733 -0.832 8.451 1.00 80.50 71 GLY A C 1
ATOM 582 O O . GLY A 1 71 ? -7.493 -1.464 9.480 1.00 80.50 71 GLY A O 1
ATOM 583 N N . GLU A 1 72 ? -7.034 -1.036 7.329 1.00 81.88 72 GLU A N 1
ATOM 584 C CA . GLU A 1 72 ? -5.881 -1.938 7.203 1.00 81.88 72 GLU A CA 1
ATOM 585 C C . GLU A 1 72 ? -4.594 -1.257 7.713 1.00 81.88 72 GLU A C 1
ATOM 587 O O . GLU A 1 72 ? -3.571 -1.180 7.028 1.00 81.88 72 GLU A O 1
ATOM 592 N N . TYR A 1 73 ? -4.642 -0.751 8.951 1.00 79.56 73 TYR A N 1
ATOM 593 C CA . TYR A 1 73 ? -3.580 0.067 9.546 1.00 79.56 73 TYR A CA 1
ATOM 594 C C . TYR A 1 73 ? -2.224 -0.639 9.613 1.00 79.56 73 TYR A C 1
ATOM 596 O O . TYR A 1 73 ? -1.194 0.005 9.449 1.00 79.56 73 TYR A O 1
ATOM 604 N N . GLU A 1 74 ? -2.201 -1.955 9.837 1.00 76.81 74 GLU A N 1
ATOM 605 C CA . GLU A 1 74 ? -0.953 -2.725 9.880 1.00 76.81 74 GLU A CA 1
ATOM 606 C C . GLU A 1 74 ? -0.259 -2.747 8.512 1.00 76.81 74 GLU A C 1
ATOM 608 O O . GLU A 1 74 ? 0.941 -2.483 8.423 1.00 76.81 74 GLU A O 1
ATOM 613 N N . ALA A 1 75 ? -1.017 -2.990 7.441 1.00 78.56 75 ALA A N 1
ATOM 614 C CA . ALA A 1 75 ? -0.495 -2.998 6.079 1.00 78.56 75 ALA A CA 1
ATOM 615 C C . ALA A 1 75 ? -0.044 -1.593 5.647 1.00 78.56 75 ALA A C 1
ATOM 617 O O . ALA A 1 75 ? 1.036 -1.444 5.072 1.00 78.56 75 ALA A O 1
ATOM 618 N N . ALA A 1 76 ? -0.824 -0.557 5.982 1.00 81.62 76 ALA A N 1
ATOM 619 C CA . ALA A 1 76 ? -0.442 0.836 5.756 1.00 81.62 76 ALA A CA 1
ATOM 620 C C . ALA A 1 76 ? 0.870 1.179 6.483 1.00 81.62 76 ALA A C 1
ATOM 622 O O . ALA A 1 76 ? 1.800 1.722 5.887 1.00 81.62 76 ALA A O 1
ATOM 623 N N . TYR A 1 77 ? 0.977 0.795 7.756 1.00 77.44 77 TYR A N 1
ATOM 624 C CA . TYR A 1 77 ? 2.142 1.056 8.595 1.00 77.44 77 TYR A CA 1
ATOM 625 C C . TYR A 1 77 ? 3.406 0.365 8.075 1.00 77.44 77 TYR A C 1
ATOM 627 O O . TYR A 1 77 ? 4.456 1.003 7.972 1.00 77.44 77 TYR A O 1
ATOM 635 N N . GLN A 1 78 ? 3.312 -0.913 7.699 1.00 80.12 78 GLN A N 1
ATOM 636 C CA . GLN A 1 78 ? 4.424 -1.642 7.083 1.00 80.12 78 GLN A CA 1
ATOM 637 C C . GLN A 1 78 ? 4.875 -0.961 5.785 1.00 80.12 78 GLN A C 1
ATOM 639 O O . GLN A 1 78 ? 6.073 -0.760 5.579 1.00 80.12 78 GLN A O 1
ATOM 644 N N . LEU A 1 79 ? 3.933 -0.531 4.940 1.00 83.25 79 LEU A N 1
ATOM 645 C CA . LEU A 1 79 ? 4.252 0.158 3.691 1.00 83.25 79 LEU A CA 1
ATOM 646 C C . LEU A 1 79 ? 4.982 1.487 3.952 1.00 83.25 79 LEU A C 1
ATOM 648 O O . LEU A 1 79 ? 6.034 1.732 3.363 1.00 83.25 79 LEU A O 1
ATOM 652 N N . VAL A 1 80 ? 4.498 2.300 4.893 1.00 80.81 80 VAL A N 1
ATOM 653 C CA . VAL A 1 80 ? 5.127 3.575 5.284 1.00 80.81 80 VAL A CA 1
ATOM 654 C C . VAL A 1 80 ? 6.533 3.364 5.861 1.00 80.81 80 VAL A C 1
ATOM 656 O O . VAL A 1 80 ? 7.460 4.084 5.486 1.00 80.81 80 VAL A O 1
ATOM 659 N N . GLN A 1 81 ? 6.738 2.324 6.679 1.00 79.00 81 GLN A N 1
ATOM 660 C CA . GLN A 1 81 ? 8.073 1.958 7.166 1.00 79.00 81 GLN A CA 1
ATOM 661 C C . GLN A 1 81 ? 9.039 1.615 6.024 1.00 79.00 81 GLN A C 1
ATOM 663 O O . GLN A 1 81 ? 10.181 2.078 6.034 1.00 79.00 81 GLN A O 1
ATOM 668 N N . THR A 1 82 ? 8.602 0.843 5.019 1.00 81.50 82 THR A N 1
ATOM 669 C CA . THR A 1 82 ? 9.464 0.492 3.868 1.00 81.50 82 THR A CA 1
ATOM 670 C C . THR A 1 82 ? 9.865 1.700 3.024 1.00 81.50 82 THR A C 1
ATOM 672 O O . THR A 1 8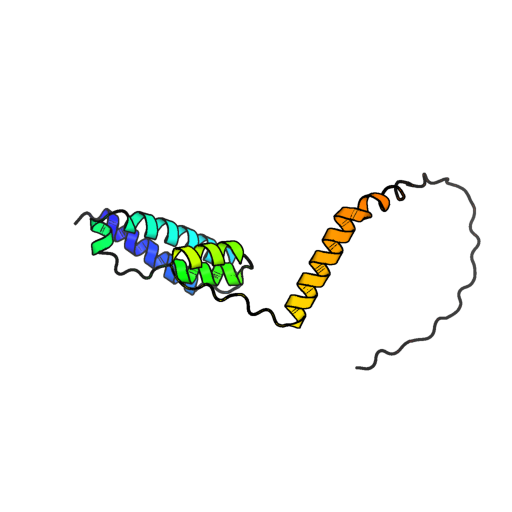2 ? 10.892 1.667 2.346 1.00 81.50 82 THR A O 1
ATOM 675 N N . LEU A 1 83 ? 9.079 2.776 3.071 1.00 77.12 83 LEU A N 1
ATOM 676 C CA . LEU A 1 83 ? 9.369 4.026 2.375 1.00 77.12 83 LEU A CA 1
ATOM 677 C C . LEU A 1 83 ? 10.392 4.899 3.110 1.00 77.12 83 LEU A C 1
ATOM 679 O O . LEU A 1 83 ? 10.814 5.915 2.563 1.00 77.12 83 LEU A O 1
ATOM 683 N N . GLY A 1 84 ? 10.788 4.536 4.337 1.00 74.81 84 GLY A N 1
ATOM 684 C CA . GLY A 1 84 ? 11.592 5.411 5.193 1.00 74.81 84 GLY A CA 1
ATOM 685 C C . GLY A 1 84 ? 10.846 6.686 5.601 1.00 74.81 84 GLY A C 1
ATOM 686 O O . GLY A 1 84 ? 11.462 7.636 6.080 1.00 74.81 84 GLY A O 1
ATOM 687 N N . MET A 1 85 ? 9.525 6.716 5.407 1.00 64.38 85 MET A N 1
ATOM 688 C CA . MET A 1 85 ? 8.652 7.769 5.902 1.00 64.38 85 MET A CA 1
ATOM 689 C C . MET A 1 85 ? 8.371 7.485 7.377 1.00 64.38 85 MET A C 1
ATOM 691 O O . MET A 1 85 ? 8.098 6.344 7.748 1.00 64.38 85 MET A O 1
ATOM 695 N N . ALA A 1 86 ? 8.462 8.501 8.236 1.00 56.97 86 ALA A N 1
ATOM 696 C CA . ALA A 1 86 ? 8.092 8.334 9.634 1.00 56.97 86 ALA A CA 1
ATOM 697 C C . ALA A 1 86 ? 6.583 8.044 9.688 1.00 56.97 86 ALA A C 1
ATOM 699 O O . ALA A 1 86 ? 5.808 8.909 9.281 1.00 56.97 86 ALA A O 1
ATOM 700 N N . PRO A 1 87 ? 6.147 6.855 10.143 1.00 57.59 87 PRO A N 1
ATOM 701 C CA . PRO A 1 87 ? 4.728 6.606 10.296 1.00 57.59 87 PRO A CA 1
ATOM 702 C C . PRO A 1 87 ? 4.195 7.577 11.339 1.00 57.59 87 PRO A C 1
ATOM 704 O O . PRO A 1 87 ? 4.718 7.630 12.460 1.00 57.59 87 PRO A O 1
ATOM 707 N N . GLU A 1 88 ? 3.177 8.352 10.970 1.00 57.72 88 GLU A N 1
ATOM 708 C CA . GLU A 1 88 ? 2.443 9.144 11.943 1.00 57.72 88 GLU A CA 1
ATOM 709 C C . GLU A 1 88 ? 1.892 8.157 12.967 1.00 57.72 88 GLU A C 1
ATOM 711 O O . GLU A 1 88 ? 1.084 7.278 12.661 1.00 57.72 88 GLU A O 1
ATOM 716 N N . ARG A 1 89 ? 2.432 8.206 14.190 1.00 57.59 89 ARG A N 1
ATOM 717 C CA . ARG A 1 89 ? 1.895 7.384 15.269 1.00 57.59 89 ARG A CA 1
ATOM 718 C C . ARG A 1 89 ? 0.433 7.788 15.405 1.00 57.59 89 ARG A C 1
ATOM 720 O O . ARG A 1 89 ? 0.191 8.990 15.515 1.00 57.59 89 ARG A O 1
ATOM 727 N N . PRO A 1 90 ? -0.515 6.835 15.434 1.00 60.03 90 PRO A N 1
ATOM 728 C CA . PRO A 1 90 ? -1.907 7.178 15.654 1.00 60.03 90 PRO A CA 1
ATOM 729 C C . PRO A 1 90 ? -1.973 8.045 16.909 1.00 60.03 90 PRO A C 1
ATOM 731 O O . PRO A 1 90 ? -1.541 7.625 17.989 1.00 60.03 90 PRO A O 1
ATOM 734 N N . HIS A 1 91 ? -2.424 9.288 16.741 1.00 60.69 91 HIS A N 1
ATOM 735 C CA . HIS A 1 91 ? -2.574 10.231 17.836 1.00 60.69 91 HIS A CA 1
ATOM 736 C C . HIS A 1 91 ? -3.746 9.761 18.694 1.00 60.69 91 HIS A C 1
ATOM 738 O O . HIS A 1 91 ? -4.889 10.175 18.526 1.00 60.69 91 HIS A O 1
ATOM 744 N N . LEU A 1 92 ? -3.453 8.838 19.604 1.00 71.69 92 LEU A N 1
ATOM 745 C CA . LEU A 1 92 ? -4.398 8.397 20.608 1.00 71.69 92 LEU A CA 1
ATOM 746 C C . LEU A 1 92 ? -4.506 9.502 21.656 1.00 71.69 92 LEU A C 1
ATOM 748 O O . LEU A 1 92 ? -3.526 9.867 22.308 1.00 71.69 92 LEU A O 1
ATOM 752 N N . SER A 1 93 ? -5.713 10.032 21.825 1.00 75.62 93 SER A N 1
ATOM 753 C CA . SER A 1 93 ? -6.025 10.896 22.961 1.00 75.62 93 SER A CA 1
ATOM 754 C C . SER A 1 93 ? -5.716 10.168 24.282 1.00 75.62 93 SER A C 1
ATOM 756 O O . SER A 1 93 ? -5.805 8.936 24.341 1.00 75.62 93 SER A O 1
ATOM 758 N N . PRO A 1 94 ? -5.418 10.895 25.375 1.00 78.75 94 PRO A N 1
ATOM 759 C CA . PRO A 1 94 ? -5.207 10.291 26.693 1.00 78.75 94 PRO A CA 1
ATOM 760 C C . PRO A 1 94 ? -6.338 9.334 27.104 1.00 78.75 94 PRO A C 1
ATOM 762 O O . PRO A 1 94 ? -6.083 8.275 27.670 1.00 78.75 94 PRO A O 1
ATOM 765 N N . ASN A 1 95 ? -7.580 9.654 26.728 1.00 80.88 95 ASN A N 1
ATOM 766 C CA . ASN A 1 95 ? -8.748 8.814 26.988 1.00 80.88 95 ASN A CA 1
ATOM 767 C C . ASN A 1 95 ? -8.735 7.508 26.177 1.00 80.88 95 ASN A C 1
ATOM 769 O O . ASN A 1 95 ? -9.122 6.464 26.696 1.00 80.88 95 ASN A O 1
ATOM 773 N N . GLN A 1 96 ? -8.283 7.534 24.919 1.00 72.62 96 GLN A N 1
ATOM 774 C CA . GLN A 1 96 ? -8.151 6.326 24.093 1.00 72.62 96 GLN A CA 1
ATOM 775 C C . GLN A 1 96 ? -7.017 5.424 24.589 1.00 72.62 96 GLN A C 1
ATOM 777 O O . GLN A 1 96 ? -7.180 4.206 24.610 1.00 72.62 96 GLN A O 1
ATOM 782 N N . LEU A 1 97 ? -5.904 6.009 25.045 1.00 84.19 97 LEU A N 1
ATOM 783 C CA . LEU A 1 97 ? -4.816 5.261 25.680 1.00 84.19 97 LEU A CA 1
ATOM 784 C C . LEU A 1 97 ? -5.292 4.572 26.962 1.00 84.19 97 LEU A C 1
ATOM 786 O O . LEU A 1 97 ? -5.108 3.365 27.108 1.00 84.19 97 LEU A O 1
ATOM 790 N N . GLN A 1 98 ? -5.986 5.303 27.838 1.00 83.81 98 GLN A N 1
ATOM 791 C CA . GLN A 1 98 ? -6.572 4.735 29.055 1.00 83.81 98 GLN A CA 1
ATOM 792 C C . GLN A 1 98 ? -7.608 3.646 28.746 1.00 83.81 98 GLN A C 1
ATOM 794 O O . GLN A 1 98 ? -7.635 2.610 29.410 1.00 83.81 98 GLN A O 1
ATOM 799 N N . ALA A 1 99 ? -8.444 3.834 27.719 1.00 82.81 99 ALA A N 1
ATOM 800 C CA . ALA A 1 99 ? -9.420 2.830 27.301 1.00 82.81 99 ALA A CA 1
ATOM 801 C C . ALA A 1 99 ? -8.750 1.546 26.784 1.00 82.81 99 ALA A C 1
ATOM 803 O O . ALA A 1 99 ? -9.209 0.446 27.107 1.00 82.81 99 ALA A O 1
ATOM 804 N N . LEU A 1 100 ? -7.659 1.672 26.021 1.00 89.50 100 LEU A N 1
ATOM 805 C CA . LEU A 1 100 ? -6.869 0.540 25.532 1.00 89.50 100 LEU A CA 1
ATOM 806 C C . LEU A 1 100 ? -6.162 -0.195 26.673 1.00 89.50 100 LEU A C 1
ATOM 808 O O . LEU A 1 100 ? -6.203 -1.424 26.724 1.00 89.50 100 LEU A O 1
ATOM 812 N N . GLU A 1 101 ? -5.578 0.532 27.621 1.00 88.44 101 GLU A N 1
ATOM 813 C CA . GLU A 1 101 ? -4.930 -0.052 28.797 1.00 88.44 101 GLU A CA 1
ATOM 814 C C . GLU A 1 101 ? -5.942 -0.790 29.689 1.00 88.44 101 GLU A C 1
ATOM 816 O O . GLU A 1 101 ? -5.724 -1.941 30.077 1.00 88.44 101 GLU A O 1
ATOM 821 N N . ALA A 1 102 ? -7.121 -0.202 29.907 1.00 84.88 102 ALA A N 1
ATOM 822 C CA . ALA A 1 102 ? -8.218 -0.850 30.623 1.00 84.88 102 ALA A CA 1
ATOM 823 C C . ALA A 1 102 ? -8.784 -2.072 29.875 1.00 84.88 102 ALA A C 1
ATOM 825 O O . ALA A 1 102 ? -9.243 -3.034 30.497 1.00 84.88 102 ALA A O 1
ATOM 826 N N . LEU A 1 103 ? -8.804 -2.060 28.538 1.00 88.06 103 LEU A N 1
ATOM 827 C CA . LEU A 1 103 ? -9.205 -3.221 27.737 1.00 88.06 103 LEU A CA 1
ATOM 828 C C . LEU A 1 103 ? -8.181 -4.355 27.864 1.00 88.06 103 LEU A C 1
ATOM 830 O O . LEU A 1 103 ? -8.574 -5.499 28.101 1.00 88.06 103 LEU A O 1
ATOM 834 N N . LYS A 1 104 ? -6.889 -4.028 27.766 1.00 90.69 104 LYS A N 1
ATOM 835 C CA . LYS A 1 104 ? -5.782 -4.974 27.932 1.00 90.69 104 LYS A CA 1
ATOM 836 C C . LYS A 1 104 ? -5.848 -5.666 29.295 1.00 90.69 104 LYS A C 1
ATOM 838 O O . LYS A 1 104 ? -5.912 -6.892 29.339 1.00 90.69 104 LYS A O 1
ATOM 843 N N . LEU A 1 105 ? -5.963 -4.898 30.381 1.00 87.00 105 LEU A N 1
ATOM 844 C CA . LEU A 1 105 ? -6.078 -5.437 31.742 1.00 87.00 105 LEU A CA 1
ATOM 845 C C . LEU A 1 105 ? -7.289 -6.370 31.900 1.00 87.00 105 LEU A C 1
ATOM 847 O O . LEU A 1 105 ? -7.183 -7.441 32.496 1.00 87.00 105 LEU A O 1
ATOM 851 N N . ARG A 1 106 ? -8.448 -6.007 31.332 1.00 87.56 106 ARG A N 1
ATOM 852 C CA . ARG A 1 106 ? -9.649 -6.862 31.369 1.00 87.56 106 ARG A CA 1
ATOM 853 C C . ARG A 1 106 ? -9.472 -8.164 30.584 1.00 87.56 106 ARG A C 1
ATOM 855 O O . ARG A 1 106 ? -9.992 -9.196 31.012 1.00 87.56 106 ARG A O 1
ATOM 862 N N . LEU A 1 107 ? -8.767 -8.130 29.452 1.00 87.75 107 LEU A N 1
ATOM 863 C CA . LEU A 1 107 ? -8.454 -9.322 28.659 1.00 87.75 107 LEU A CA 1
ATOM 864 C C . LEU A 1 107 ? -7.466 -10.235 29.388 1.00 87.75 107 LEU A C 1
ATOM 866 O O . LEU A 1 107 ? -7.731 -11.429 29.503 1.00 87.75 107 LEU A O 1
ATOM 870 N N . GLU A 1 108 ? -6.390 -9.687 29.947 1.00 89.69 108 GLU A N 1
ATOM 871 C CA . GLU A 1 108 ? -5.416 -10.435 30.755 1.00 89.69 108 GLU A CA 1
ATOM 872 C C . GLU A 1 108 ? -6.084 -11.083 31.971 1.00 89.69 108 GLU A C 1
ATOM 874 O O . GLU A 1 108 ? -5.911 -12.277 32.224 1.00 89.69 108 GLU A O 1
ATOM 879 N N . HIS A 1 109 ? -6.944 -10.334 32.663 1.00 85.00 109 HIS A N 1
ATOM 880 C CA . HIS A 1 109 ? -7.726 -10.854 33.778 1.00 85.00 109 HIS A CA 1
ATOM 881 C C . HIS A 1 109 ? -8.672 -11.983 33.333 1.00 85.00 109 HIS A C 1
ATOM 883 O O . HIS A 1 109 ? -8.782 -13.008 34.001 1.00 85.00 109 HIS A O 1
ATOM 889 N N . ARG A 1 110 ? -9.336 -11.864 32.176 1.00 79.50 110 ARG A N 1
ATOM 890 C CA . ARG A 1 110 ? -10.143 -12.967 31.621 1.00 79.50 110 ARG A CA 1
ATOM 891 C C . ARG A 1 110 ? -9.301 -14.177 31.221 1.00 79.50 110 ARG A C 1
ATOM 893 O O . ARG A 1 110 ? -9.767 -15.297 31.393 1.00 79.50 110 ARG A O 1
ATOM 900 N N . LEU A 1 111 ? -8.087 -13.993 30.720 1.00 81.75 111 LEU A N 1
ATOM 901 C CA . LEU A 1 111 ? -7.203 -15.111 30.384 1.00 81.75 111 LEU A CA 1
ATOM 902 C C . LEU A 1 111 ? -6.701 -15.833 31.644 1.00 81.75 111 LEU A C 1
ATOM 904 O O . LEU A 1 111 ? -6.658 -17.062 31.661 1.00 81.75 111 LEU A O 1
ATOM 908 N N . MET A 1 112 ? -6.392 -15.088 32.708 1.00 79.56 112 MET A N 1
ATOM 909 C CA . MET A 1 112 ? -5.900 -15.637 33.977 1.00 79.56 112 MET A CA 1
ATOM 910 C C . MET A 1 112 ? -7.018 -16.252 34.841 1.00 79.56 112 MET A C 1
ATOM 912 O O . MET A 1 112 ? -6.810 -17.296 35.455 1.00 79.56 112 MET A O 1
ATOM 916 N N . PHE A 1 113 ? -8.215 -15.653 34.858 1.00 74.38 113 PHE A N 1
ATOM 917 C CA . PHE A 1 113 ? -9.308 -16.032 35.771 1.00 74.38 113 PHE A CA 1
ATOM 918 C C . PHE A 1 113 ? -10.575 -16.561 35.070 1.00 74.38 113 PHE A C 1
ATOM 920 O O . PHE A 1 113 ? -11.443 -17.161 35.703 1.00 74.38 113 PHE A O 1
ATOM 927 N N . GLY A 1 114 ? -10.715 -16.378 33.756 1.00 57.72 114 GLY A N 1
ATOM 928 C CA . GLY A 1 114 ? -11.953 -16.637 33.007 1.00 57.72 114 GLY A CA 1
ATOM 929 C C . GLY A 1 114 ? -12.215 -18.090 32.602 1.00 57.72 114 GLY A C 1
ATOM 930 O O . GLY A 1 114 ? -13.264 -18.363 32.020 1.00 57.72 114 GLY A O 1
ATOM 931 N N . ARG A 1 115 ? -11.349 -19.056 32.947 1.00 55.91 115 ARG A N 1
ATOM 932 C CA . ARG A 1 115 ? -11.664 -20.489 32.740 1.00 55.91 115 ARG A CA 1
ATOM 933 C C . ARG A 1 115 ? -12.807 -21.007 33.632 1.00 55.91 115 ARG A C 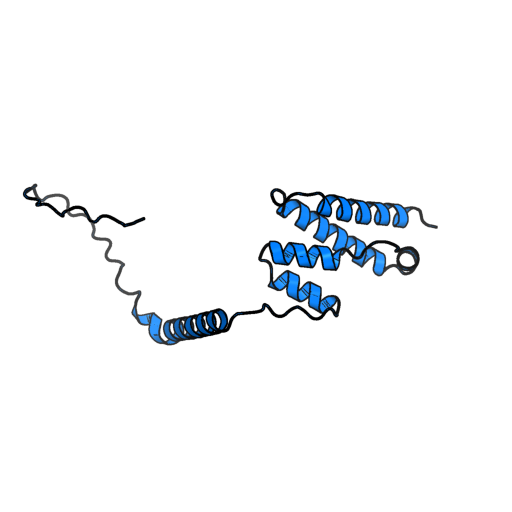1
ATOM 935 O O . ARG A 1 115 ? -13.279 -22.116 33.405 1.00 55.91 115 ARG A O 1
ATOM 942 N N . ALA A 1 116 ? -13.293 -20.220 34.597 1.00 53.75 116 ALA A N 1
ATOM 943 C CA . ALA A 1 116 ? -14.341 -20.634 35.533 1.00 53.75 116 ALA A CA 1
ATOM 944 C C . ALA A 1 116 ? -15.794 -20.321 35.097 1.00 53.75 116 ALA A C 1
ATOM 946 O O . ALA A 1 116 ? -16.719 -20.836 35.717 1.00 53.75 116 ALA A O 1
ATOM 947 N N . ALA A 1 117 ? -16.037 -19.523 34.045 1.00 54.97 117 ALA A N 1
ATOM 948 C CA . ALA A 1 117 ? -17.378 -18.970 33.775 1.00 54.97 117 ALA A CA 1
ATOM 949 C C . ALA A 1 117 ? -18.217 -19.685 32.688 1.00 54.97 117 ALA A C 1
ATOM 951 O O . ALA A 1 117 ? -19.359 -19.295 32.467 1.00 54.97 117 ALA A O 1
ATOM 952 N N . HIS A 1 118 ? -17.700 -20.726 32.019 1.00 49.53 118 HIS A N 1
ATOM 953 C CA . HIS A 1 118 ? -18.407 -21.397 30.907 1.00 49.53 118 HIS A CA 1
ATOM 954 C C . HIS A 1 118 ? -18.835 -22.856 31.161 1.00 49.53 118 HIS A C 1
ATOM 956 O O . HIS A 1 118 ? -19.417 -23.475 30.276 1.00 49.53 118 HIS A O 1
ATOM 962 N N . ARG A 1 119 ? -18.644 -23.419 32.364 1.00 51.22 119 ARG A N 1
ATOM 963 C CA . ARG A 1 119 ? -19.257 -24.712 32.748 1.00 51.22 119 ARG A CA 1
ATOM 964 C C . ARG A 1 119 ? -20.587 -24.490 33.473 1.00 51.22 119 ARG A C 1
ATOM 966 O O . ARG A 1 119 ? -20.692 -24.766 34.662 1.00 51.22 119 ARG A O 1
ATOM 973 N N . GLY A 1 120 ? -21.585 -23.937 32.790 1.00 46.25 120 GLY A N 1
ATOM 974 C CA . GLY A 1 120 ? -22.873 -23.660 33.439 1.00 46.25 120 GLY A CA 1
ATOM 975 C C . GLY A 1 120 ? -24.082 -23.427 32.538 1.00 46.25 120 GLY A C 1
ATOM 976 O O . GLY A 1 120 ? -25.156 -23.178 33.069 1.00 46.25 120 GLY A O 1
ATOM 977 N N . THR A 1 121 ? -23.954 -23.505 31.209 1.00 57.28 121 THR A N 1
ATOM 978 C CA . THR A 1 121 ? -25.077 -23.211 30.294 1.00 57.28 121 THR A CA 1
ATOM 979 C C . THR A 1 121 ? -25.441 -24.343 29.331 1.00 57.28 121 THR A C 1
ATOM 981 O O . THR A 1 121 ? -26.289 -24.138 28.474 1.00 57.28 121 THR A O 1
ATOM 984 N N . ASP A 1 122 ? -24.919 -25.559 29.528 1.00 49.06 122 ASP A N 1
ATOM 985 C CA . ASP A 1 122 ? -25.399 -26.772 28.835 1.00 49.06 122 ASP A CA 1
ATOM 986 C C . ASP A 1 122 ? -26.647 -27.392 29.503 1.00 49.06 122 ASP A C 1
ATOM 988 O O . ASP A 1 122 ? -26.884 -28.595 29.421 1.00 49.06 122 ASP A O 1
ATOM 992 N N . GLN A 1 123 ? -27.497 -26.590 30.156 1.00 50.03 123 GLN A N 1
ATOM 993 C CA . GLN A 1 123 ? -28.875 -27.006 30.439 1.00 50.03 123 GLN A CA 1
ATOM 994 C C . GLN A 1 123 ? -29.779 -26.561 29.293 1.00 50.03 123 GLN A C 1
ATOM 996 O O . GLN A 1 123 ? -30.590 -25.642 29.404 1.00 50.03 123 GLN A O 1
ATOM 1001 N N . VAL A 1 124 ? -29.661 -27.277 28.175 1.00 48.00 124 VAL A N 1
ATOM 1002 C CA . VAL A 1 124 ? -30.788 -27.447 27.260 1.00 48.00 124 VAL A CA 1
ATOM 1003 C C . VAL A 1 124 ? -31.830 -28.260 28.026 1.00 48.00 124 VAL A C 1
ATOM 1005 O O . VAL A 1 124 ? -31.789 -29.487 28.060 1.00 48.00 124 VAL A O 1
ATOM 1008 N N . SER A 1 125 ? -32.741 -27.554 28.697 1.00 50.41 125 SER A N 1
ATOM 1009 C CA . SER A 1 125 ? -33.977 -28.120 29.227 1.00 50.41 125 SER A CA 1
ATOM 1010 C C . SER A 1 125 ? -34.709 -28.833 28.095 1.00 50.41 125 SER A C 1
ATOM 1012 O O . SER A 1 125 ? -35.340 -28.203 27.241 1.00 50.41 125 SER A O 1
ATOM 1014 N N . ALA A 1 126 ? -34.621 -30.161 28.086 1.00 45.59 126 ALA A N 1
ATOM 1015 C CA . ALA A 1 126 ? -35.539 -31.000 27.345 1.00 45.59 126 ALA A CA 1
ATOM 1016 C C . ALA A 1 126 ? -36.957 -30.656 27.821 1.00 45.59 126 ALA A C 1
ATOM 1018 O O . ALA A 1 126 ? -37.307 -30.826 28.987 1.00 45.59 126 ALA A O 1
ATOM 1019 N N . ARG A 1 127 ? -37.744 -30.095 26.902 1.00 48.94 127 ARG A N 1
ATOM 1020 C CA . ARG A 1 127 ? -39.161 -29.779 27.069 1.00 48.94 127 ARG A CA 1
ATOM 1021 C C . ARG A 1 127 ? -39.908 -30.987 27.639 1.00 48.94 127 ARG A C 1
ATOM 1023 O O . ARG A 1 127 ? -40.050 -31.991 26.950 1.00 48.94 127 ARG A O 1
ATOM 1030 N N . THR A 1 128 ? -40.470 -30.854 28.833 1.00 52.66 128 THR A N 1
ATOM 1031 C CA . THR A 1 128 ? -41.592 -31.676 29.298 1.00 52.66 128 THR A CA 1
ATOM 1032 C C . THR A 1 128 ? -42.884 -31.059 28.750 1.00 52.66 128 THR A C 1
ATOM 1034 O O . THR A 1 128 ? -43.232 -29.941 29.138 1.00 52.66 128 THR A O 1
ATOM 1037 N N . PRO A 1 129 ? -43.610 -31.712 27.824 1.00 48.72 129 PRO A N 1
ATOM 1038 C CA . PRO A 1 129 ? -44.910 -31.231 27.390 1.00 48.72 129 PRO A CA 1
ATOM 1039 C C . PRO A 1 129 ? -45.964 -31.680 28.404 1.00 48.72 129 PRO A C 1
ATOM 1041 O O . PRO A 1 129 ? -46.186 -32.872 28.592 1.00 48.72 129 PRO A O 1
ATOM 1044 N N . GLY A 1 130 ? -46.633 -30.720 29.037 1.00 53.66 130 GLY A N 1
ATOM 1045 C CA . GLY A 1 130 ? -47.874 -30.985 29.760 1.00 53.66 130 GLY A CA 1
ATOM 1046 C C . GLY A 1 130 ? -47.938 -30.370 31.145 1.00 53.66 130 GLY A C 1
ATOM 1047 O O . GLY A 1 130 ? -47.939 -31.099 32.127 1.00 53.66 130 GLY A O 1
ATOM 1048 N N . GLN A 1 131 ? -48.102 -29.047 31.229 1.00 54.69 131 GLN A N 1
ATOM 1049 C CA . GLN A 1 131 ? -48.915 -28.483 32.305 1.00 54.69 131 GLN A CA 1
ATOM 1050 C C . GLN A 1 131 ? -49.814 -27.342 31.800 1.00 54.69 131 GLN A C 1
ATOM 1052 O O . GLN A 1 131 ? -49.413 -26.575 30.919 1.00 54.69 131 GLN A O 1
ATOM 1057 N N . PRO A 1 132 ? -51.062 -27.280 32.301 1.00 51.31 132 PRO A N 1
ATOM 1058 C CA . PRO A 1 132 ? -52.130 -26.459 31.757 1.00 51.31 132 PRO A CA 1
ATOM 1059 C C . PRO A 1 132 ? -52.045 -24.998 32.214 1.00 51.31 132 PRO A C 1
ATOM 1061 O O . PRO A 1 132 ? -51.531 -24.666 33.280 1.00 51.31 132 PRO A O 1
ATOM 1064 N N . ARG A 1 133 ? -52.595 -24.126 31.365 1.00 53.88 133 ARG A N 1
ATOM 1065 C CA . ARG A 1 133 ? -52.601 -22.664 31.480 1.00 53.88 133 ARG A CA 1
ATOM 1066 C C . ARG A 1 133 ? -53.278 -22.179 32.767 1.00 53.88 133 ARG A C 1
ATOM 1068 O O . ARG A 1 133 ? -54.442 -22.489 33.007 1.00 53.88 133 ARG A O 1
ATOM 1075 N N . LYS A 1 134 ? -52.599 -21.286 33.487 1.00 48.25 134 LYS A N 1
ATOM 1076 C CA . LYS A 1 134 ? -53.226 -20.250 34.317 1.00 48.25 134 LYS A CA 1
ATOM 1077 C C . LYS A 1 134 ? -52.605 -18.893 33.978 1.00 48.25 134 LYS A C 1
ATOM 1079 O O . LYS A 1 134 ? -51.537 -18.546 34.460 1.00 48.25 134 LYS A O 1
ATOM 1084 N N . THR A 1 135 ? -53.279 -18.134 33.121 1.00 55.62 135 THR A N 1
ATOM 1085 C CA . THR A 1 135 ? -53.384 -16.670 33.274 1.00 55.62 135 THR A CA 1
ATOM 1086 C C . THR A 1 135 ? -54.180 -16.387 34.561 1.00 55.62 135 THR A C 1
ATOM 1088 O O . THR A 1 135 ? -55.020 -17.234 34.883 1.00 55.62 135 THR A O 1
ATOM 1091 N N . PRO A 1 136 ? -54.024 -15.249 35.278 1.00 54.53 136 PRO A N 1
ATOM 1092 C CA . PRO A 1 136 ? -53.860 -13.910 34.690 1.00 54.53 136 PRO A CA 1
ATOM 1093 C C . PRO A 1 136 ? -53.050 -12.875 35.527 1.00 54.53 136 PRO A C 1
ATOM 1095 O O . PRO A 1 136 ? -52.470 -13.194 36.559 1.00 54.53 136 PRO A O 1
ATOM 1098 N N . CYS A 1 137 ? -53.125 -11.620 35.053 1.00 42.81 137 CYS A N 1
ATOM 1099 C CA . CYS A 1 137 ? -52.960 -10.328 35.747 1.00 42.81 137 CYS A CA 1
ATOM 1100 C C . CYS A 1 137 ? -51.619 -9.593 35.576 1.00 42.81 137 CYS A C 1
ATOM 1102 O O . CYS A 1 137 ? -50.731 -9.630 36.419 1.00 42.81 137 CYS A O 1
ATOM 1104 N N . THR A 1 138 ? -51.552 -8.812 34.495 1.00 57.88 138 THR A N 1
ATOM 1105 C CA . THR A 1 138 ? -50.846 -7.520 34.434 1.00 57.88 138 THR A CA 1
ATOM 1106 C C . THR A 1 138 ? -51.334 -6.563 35.528 1.00 57.88 138 THR A C 1
ATOM 1108 O O . THR A 1 138 ? -52.534 -6.536 35.812 1.00 57.88 138 THR A O 1
ATOM 1111 N N . PRO A 1 139 ? -50.447 -5.690 36.036 1.00 49.81 139 PRO A N 1
ATOM 1112 C CA . PRO A 1 139 ? -50.718 -4.270 35.819 1.00 49.81 139 PRO A CA 1
ATOM 1113 C C . PRO A 1 139 ? -49.475 -3.439 35.444 1.00 49.81 139 PRO A C 1
ATOM 1115 O O . PRO A 1 139 ? -48.436 -3.489 36.091 1.00 49.81 139 PRO A O 1
ATOM 1118 N N . ASP A 1 140 ? -49.654 -2.656 34.381 1.00 56.22 140 ASP A N 1
ATOM 1119 C CA . ASP A 1 140 ? -49.448 -1.203 34.339 1.00 56.22 140 ASP A CA 1
ATOM 1120 C C . ASP A 1 140 ? -48.077 -0.634 34.775 1.00 56.22 140 ASP A C 1
ATOM 1122 O O . ASP A 1 140 ? -47.852 -0.295 35.937 1.00 56.22 140 ASP A O 1
ATOM 1126 N N . VAL A 1 141 ? -47.177 -0.425 33.802 1.00 52.50 141 VAL A N 1
ATOM 1127 C CA . VAL A 1 141 ? -45.982 0.417 33.975 1.00 52.50 141 VAL A CA 1
ATOM 1128 C C . VAL A 1 141 ? -46.114 1.656 33.099 1.00 52.50 141 VAL A C 1
ATOM 1130 O O . VAL A 1 141 ? -46.132 1.607 31.869 1.00 52.50 141 VAL A O 1
ATOM 1133 N N . ARG A 1 142 ? -46.236 2.779 33.800 1.00 57.94 142 ARG A N 1
ATOM 1134 C CA . ARG A 1 142 ? -46.393 4.136 33.291 1.00 57.94 142 ARG A CA 1
ATOM 1135 C C . ARG A 1 142 ? -45.252 4.533 32.346 1.00 57.94 142 ARG A C 1
ATOM 1137 O O . ARG A 1 142 ? -44.097 4.167 32.533 1.00 57.94 142 ARG A O 1
ATOM 1144 N N . ARG A 1 143 ? -45.626 5.352 31.362 1.00 60.12 143 ARG A N 1
ATOM 1145 C CA . ARG A 1 143 ? -44.787 6.048 30.376 1.00 60.12 143 ARG A CA 1
ATOM 1146 C C . ARG A 1 143 ? -43.584 6.747 31.031 1.00 60.12 143 ARG A C 1
ATOM 1148 O O . ARG A 1 143 ? -43.780 7.588 31.903 1.00 60.12 143 ARG A O 1
ATOM 1155 N N . ILE A 1 144 ? -42.373 6.476 30.544 1.00 50.91 144 ILE A N 1
ATOM 1156 C CA . ILE A 1 144 ? -41.183 7.308 30.781 1.00 50.91 144 ILE A CA 1
ATOM 1157 C C . ILE A 1 144 ? -40.991 8.181 29.528 1.00 50.91 144 ILE A C 1
ATOM 1159 O O . ILE A 1 144 ? -40.758 7.620 28.456 1.00 50.91 144 ILE A O 1
ATOM 1163 N N . PRO A 1 145 ? -41.119 9.518 29.601 1.00 52.97 145 PRO A N 1
ATOM 1164 C CA . PRO A 1 145 ? -40.754 10.390 28.493 1.00 52.97 145 PRO A CA 1
ATOM 1165 C C . PRO A 1 145 ? -39.232 10.571 28.458 1.00 52.97 145 PRO A C 1
ATOM 1167 O O . PRO A 1 145 ? -38.620 10.975 29.445 1.00 52.97 145 PRO A O 1
ATOM 1170 N N . VAL A 1 146 ? -38.631 10.284 27.306 1.00 48.44 146 VAL A N 1
ATOM 1171 C CA . VAL A 1 146 ? -37.276 10.732 26.970 1.00 48.44 146 VAL A CA 1
ATOM 1172 C C . VAL A 1 146 ? -37.401 12.185 26.514 1.00 48.44 146 VAL A C 1
ATOM 1174 O O . VAL A 1 146 ? -38.148 12.471 25.579 1.00 48.44 146 VAL A O 1
ATOM 1177 N 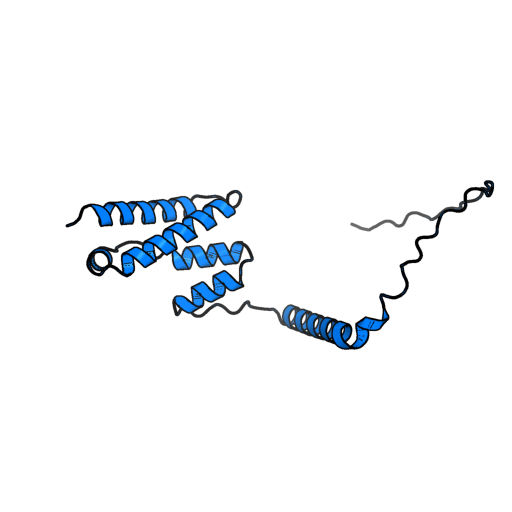N . ALA A 1 147 ? -36.739 13.101 27.219 1.00 52.12 147 ALA A N 1
ATOM 1178 C CA . ALA A 1 147 ? -36.615 14.491 26.795 1.00 52.12 147 ALA A CA 1
ATOM 1179 C C . ALA A 1 147 ? -35.674 14.575 25.580 1.00 52.12 147 ALA A C 1
ATOM 1181 O O . ALA A 1 147 ? -34.654 13.884 25.553 1.00 52.12 147 ALA A O 1
ATOM 1182 N N . VAL A 1 148 ? -36.073 15.383 24.592 1.00 50.62 148 VAL A N 1
ATOM 1183 C CA . VAL A 1 148 ? -35.297 15.751 23.393 1.00 50.62 148 VAL A CA 1
ATOM 1184 C C . VAL A 1 148 ? -34.119 16.632 23.784 1.00 50.62 148 VAL A C 1
ATOM 1186 O O . VAL A 1 148 ? -34.339 17.532 24.627 1.00 50.62 148 VAL A O 1
#

Organism: NCBI:txid3142973

Radius of gyration: 29.04 Å; chains: 1; bounding box: 72×47×62 Å